Protein AF-A0AAX6NDL3-F1 (afdb_monomer_lite)

Radius of gyration: 22.24 Å; chains: 1; bounding box: 77×29×45 Å

Sequence (155 aa):
MKKIVSILMALVIVVAFTNLIPSSASAATSTVTQKVKYGSGYGIVNRKVMHGSTINTTTYFTANQYGIGINEVTQKVENVSLPMSVKKDGTKIVNKASHGSSEIAKTRGSFSGTTLGYQGVGLLSFDIDLETYIKVKSIDKKNKVVTIEITRLDR

Foldseek 3Di:
DVVVVVVVVVVVVVVVVVVVPPPPPPWDKDKDKDKDFAPDKDKDWFWDDDPQKIKIKIWIWGAFQFFIFTDDIDIDIPRQDPPKDKDWPDKDFPAGTEGEQPDKTKIKTKMKMWHQDDPRPDIDIDIKIKMKIKYFHDADPPRRMTIIMIMITID

pLDDT: mean 82.46, std 16.74, range [37.69, 97.06]

Organism: Priestia aryabhattai (NCBI:txid412384)

Structure (mmCIF, N/CA/C/O backbone):
data_AF-A0AAX6NDL3-F1
#
_entry.id   AF-A0AAX6NDL3-F1
#
loop_
_atom_site.group_PDB
_atom_site.id
_atom_site.type_symbol
_atom_site.label_atom_id
_atom_site.label_alt_id
_atom_site.label_comp_id
_atom_site.label_asym_id
_atom_site.label_entity_id
_atom_site.label_seq_id
_atom_site.pdbx_PDB_ins_code
_atom_site.Cartn_x
_atom_site.Cartn_y
_atom_site.Cartn_z
_atom_site.occupancy
_atom_site.B_iso_or_equiv
_atom_site.auth_seq_id
_atom_site.auth_comp_id
_atom_site.auth_asym_id
_atom_site.auth_atom_id
_atom_site.pdbx_PDB_model_num
ATOM 1 N N . MET A 1 1 ? 62.425 -16.269 -1.754 1.00 51.66 1 MET A N 1
ATOM 2 C CA . MET A 1 1 ? 61.638 -15.183 -2.391 1.00 51.66 1 MET A CA 1
ATOM 3 C C . MET A 1 1 ? 60.318 -15.637 -3.035 1.00 51.66 1 MET A C 1
ATOM 5 O O . MET A 1 1 ? 59.402 -14.834 -3.091 1.00 51.66 1 MET A O 1
ATOM 9 N N . LYS A 1 2 ? 60.144 -16.906 -3.453 1.00 48.00 2 LYS A N 1
ATOM 10 C CA . LYS A 1 2 ? 58.902 -17.391 -4.108 1.00 48.00 2 LYS A CA 1
ATOM 11 C C . LYS A 1 2 ? 57.622 -17.345 -3.239 1.00 48.00 2 LYS A C 1
ATOM 13 O O . LYS A 1 2 ? 56.534 -17.188 -3.774 1.00 48.00 2 LYS A O 1
ATOM 18 N N . LYS A 1 3 ? 57.742 -17.433 -1.905 1.00 47.59 3 LYS A N 1
ATOM 19 C CA . LYS A 1 3 ? 56.589 -17.449 -0.976 1.00 47.59 3 LYS A CA 1
ATOM 20 C C . LYS A 1 3 ? 55.924 -16.076 -0.782 1.00 47.59 3 LYS A C 1
ATOM 22 O O . LYS A 1 3 ? 54.719 -16.016 -0.588 1.00 47.59 3 LYS A O 1
ATOM 27 N N . ILE A 1 4 ? 56.687 -14.984 -0.884 1.00 56.94 4 ILE A N 1
ATOM 28 C CA . ILE A 1 4 ? 56.172 -13.613 -0.697 1.00 56.94 4 ILE A CA 1
ATOM 29 C C . ILE A 1 4 ? 55.371 -13.167 -1.929 1.00 56.94 4 ILE A C 1
ATOM 31 O O . ILE A 1 4 ? 54.313 -12.563 -1.792 1.00 56.94 4 ILE A O 1
ATOM 35 N N . VAL A 1 5 ? 55.818 -13.556 -3.129 1.00 57.16 5 VAL A N 1
ATOM 36 C CA . VAL A 1 5 ? 55.118 -13.263 -4.392 1.00 57.16 5 VAL A CA 1
ATOM 37 C C . VAL A 1 5 ? 53.753 -13.957 -4.449 1.00 57.16 5 VAL A C 1
ATOM 39 O O . VAL A 1 5 ? 52.776 -13.346 -4.861 1.00 57.16 5 VAL A O 1
ATOM 42 N N . SER A 1 6 ? 53.653 -15.197 -3.956 1.00 56.34 6 SER A N 1
ATOM 43 C CA . SER A 1 6 ? 52.383 -15.938 -3.903 1.00 56.34 6 SER A CA 1
ATOM 44 C C . SER A 1 6 ? 51.355 -15.302 -2.962 1.00 56.34 6 SER A C 1
ATOM 46 O O . SER A 1 6 ? 50.164 -15.330 -3.259 1.00 56.34 6 SER A O 1
ATOM 48 N N . ILE A 1 7 ? 51.803 -14.730 -1.840 1.00 60.88 7 ILE A N 1
ATOM 49 C CA . ILE A 1 7 ? 50.924 -14.056 -0.874 1.00 60.88 7 ILE A CA 1
ATOM 50 C C . ILE A 1 7 ? 50.443 -12.720 -1.444 1.00 60.88 7 ILE A C 1
ATOM 52 O O . ILE A 1 7 ? 49.259 -12.408 -1.359 1.00 60.88 7 ILE A O 1
ATOM 56 N N . LEU A 1 8 ? 51.337 -11.964 -2.088 1.00 60.12 8 LEU A N 1
ATOM 57 C CA . LEU A 1 8 ? 50.985 -10.696 -2.725 1.00 60.12 8 LEU A CA 1
ATOM 58 C C . LEU A 1 8 ? 49.986 -10.905 -3.876 1.00 60.12 8 LEU A C 1
ATOM 60 O O . LEU A 1 8 ? 49.022 -10.158 -4.005 1.00 60.12 8 LEU A O 1
ATOM 64 N N . MET A 1 9 ? 50.170 -11.965 -4.667 1.00 57.34 9 MET A N 1
ATOM 65 C CA . MET A 1 9 ? 49.285 -12.307 -5.781 1.00 57.34 9 MET A CA 1
ATOM 66 C C . MET A 1 9 ? 47.902 -12.777 -5.301 1.00 57.34 9 MET A C 1
ATOM 68 O O . MET A 1 9 ? 46.893 -12.381 -5.877 1.00 57.34 9 MET A O 1
ATOM 72 N N . ALA A 1 10 ? 47.834 -13.537 -4.201 1.00 60.16 10 ALA A N 1
ATOM 73 C CA . ALA A 1 10 ? 46.565 -13.899 -3.566 1.00 60.16 10 ALA A CA 1
ATOM 74 C C . ALA A 1 10 ? 45.826 -12.669 -3.006 1.00 60.16 10 ALA A C 1
ATOM 76 O O . ALA A 1 10 ? 44.611 -12.568 -3.156 1.00 60.16 10 ALA 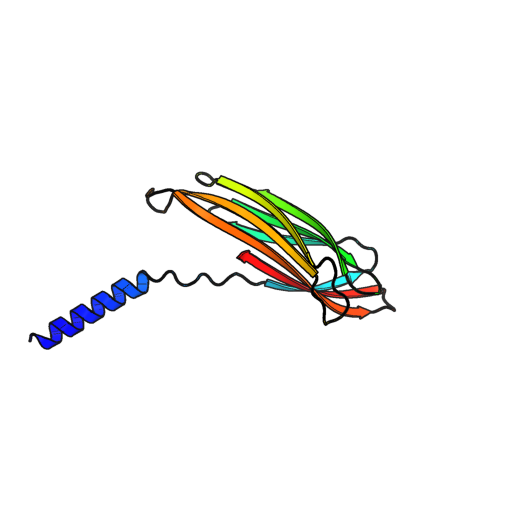A O 1
ATOM 77 N N . LEU A 1 11 ? 46.551 -11.703 -2.429 1.00 56.16 11 LEU A N 1
ATOM 78 C CA . LEU A 1 11 ? 45.968 -10.461 -1.915 1.00 56.16 11 LEU A CA 1
ATOM 79 C C . LEU A 1 11 ? 45.372 -9.597 -3.043 1.00 56.16 11 LEU A C 1
ATOM 81 O O . LEU A 1 11 ? 44.272 -9.072 -2.898 1.00 56.16 11 LEU A O 1
ATOM 85 N N . VAL A 1 12 ? 46.060 -9.500 -4.187 1.00 58.84 12 VAL A N 1
ATOM 86 C CA . VAL A 1 12 ? 45.571 -8.771 -5.374 1.00 58.84 12 VAL A CA 1
ATOM 87 C C . VAL A 1 12 ? 44.314 -9.425 -5.952 1.00 58.84 12 VAL A C 1
ATOM 89 O O . VAL A 1 12 ? 43.378 -8.721 -6.322 1.00 58.84 12 VAL A O 1
ATOM 92 N N . ILE A 1 13 ? 44.254 -10.759 -5.974 1.00 58.03 13 ILE A N 1
ATOM 93 C CA . ILE A 1 13 ? 43.065 -11.501 -6.413 1.00 58.03 13 ILE A CA 1
ATOM 94 C C . ILE A 1 13 ? 41.894 -11.237 -5.455 1.00 58.03 13 ILE A C 1
ATOM 96 O O . ILE A 1 13 ? 40.806 -10.902 -5.909 1.00 58.03 13 ILE A O 1
ATOM 100 N N . VAL A 1 14 ? 42.105 -11.285 -4.137 1.00 55.31 14 VAL A N 1
ATOM 101 C CA . VAL A 1 14 ? 41.039 -11.003 -3.157 1.00 55.31 14 VAL A CA 1
ATOM 102 C C . VAL A 1 14 ? 40.502 -9.575 -3.303 1.00 55.31 14 VAL A C 1
ATOM 104 O O . VAL A 1 14 ? 39.289 -9.401 -3.356 1.00 55.31 14 VAL A O 1
ATOM 107 N N . VAL A 1 15 ? 41.369 -8.569 -3.466 1.00 56.31 15 VAL A N 1
ATOM 108 C CA . VAL A 1 15 ? 40.950 -7.166 -3.672 1.00 56.31 15 VAL A CA 1
ATOM 109 C C . VAL A 1 15 ? 40.224 -6.969 -5.011 1.00 56.31 15 VAL A C 1
ATOM 111 O O . VAL A 1 15 ? 39.273 -6.188 -5.098 1.00 56.31 15 VAL A O 1
ATOM 114 N N . ALA A 1 16 ? 40.626 -7.692 -6.060 1.00 55.53 16 ALA A N 1
ATOM 115 C CA . ALA A 1 16 ? 39.946 -7.655 -7.353 1.00 55.53 16 ALA A CA 1
ATOM 116 C C . ALA A 1 16 ? 38.545 -8.290 -7.286 1.00 55.53 16 ALA A C 1
ATOM 118 O O . ALA A 1 16 ? 37.605 -7.756 -7.873 1.00 55.53 16 ALA A O 1
ATOM 119 N N . PHE A 1 17 ? 38.377 -9.380 -6.529 1.00 51.75 17 PHE A N 1
ATOM 120 C CA . PHE A 1 17 ? 37.091 -10.069 -6.394 1.00 51.75 17 PHE A CA 1
ATOM 121 C C . PHE A 1 17 ? 36.146 -9.441 -5.357 1.00 51.75 17 PHE A C 1
ATOM 123 O O . PHE A 1 17 ? 34.934 -9.558 -5.519 1.00 51.75 17 PHE A O 1
ATOM 130 N N . THR A 1 18 ? 36.632 -8.706 -4.349 1.00 47.53 18 THR A N 1
ATOM 131 C CA . THR A 1 18 ? 35.748 -7.976 -3.413 1.00 47.53 18 THR A CA 1
ATOM 132 C C . THR A 1 18 ? 34.993 -6.820 -4.069 1.00 47.53 18 THR A C 1
ATOM 134 O O . THR A 1 18 ? 33.939 -6.437 -3.577 1.00 47.53 18 THR A O 1
ATOM 137 N N . ASN A 1 19 ? 35.493 -6.293 -5.192 1.00 44.78 19 ASN A N 1
ATOM 138 C CA . ASN A 1 19 ? 34.799 -5.272 -5.988 1.00 44.78 19 ASN A CA 1
ATOM 139 C C . ASN A 1 19 ? 33.821 -5.867 -7.021 1.00 44.78 19 ASN A C 1
ATOM 141 O O . ASN A 1 19 ? 33.067 -5.125 -7.645 1.00 44.78 19 ASN A O 1
ATOM 145 N N . LEU A 1 20 ? 33.843 -7.191 -7.217 1.00 45.00 20 LEU A N 1
ATOM 146 C C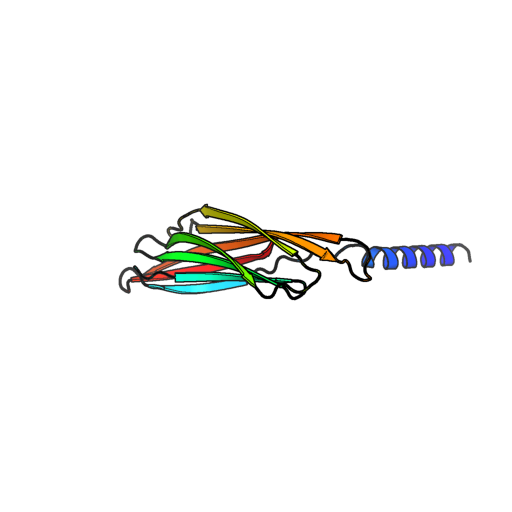A . LEU A 1 20 ? 32.992 -7.929 -8.161 1.00 45.00 20 LEU A CA 1
ATOM 147 C C . LEU A 1 20 ? 31.793 -8.605 -7.494 1.00 45.00 20 LEU A C 1
ATOM 149 O O . LEU A 1 20 ? 30.944 -9.155 -8.191 1.00 45.00 20 LEU A O 1
ATOM 153 N N . ILE A 1 21 ? 31.700 -8.564 -6.164 1.00 43.56 21 ILE A N 1
ATOM 154 C CA . ILE A 1 21 ? 30.471 -8.928 -5.468 1.00 43.56 21 ILE A CA 1
ATOM 155 C C . ILE A 1 21 ? 29.603 -7.671 -5.496 1.00 43.56 21 ILE A C 1
ATOM 157 O O . ILE A 1 21 ? 29.927 -6.728 -4.770 1.00 43.56 21 ILE A O 1
ATOM 161 N N . PRO A 1 22 ? 28.534 -7.597 -6.317 1.00 37.69 22 PRO A N 1
ATOM 162 C CA . PRO A 1 22 ? 27.548 -6.549 -6.139 1.00 37.69 22 PRO A CA 1
ATOM 163 C C . PRO A 1 22 ? 27.074 -6.668 -4.696 1.00 37.69 22 PRO A C 1
ATOM 165 O O . PRO A 1 22 ? 26.485 -7.676 -4.301 1.00 37.69 22 PRO A O 1
ATOM 168 N N . SER A 1 23 ? 27.416 -5.671 -3.886 1.00 39.12 23 SER A N 1
ATOM 169 C CA . SER A 1 23 ? 26.863 -5.502 -2.558 1.00 39.12 23 SER A CA 1
ATOM 170 C C . SER A 1 23 ? 25.358 -5.601 -2.732 1.00 39.12 23 SER A C 1
ATOM 172 O O . SER A 1 23 ? 24.761 -4.793 -3.441 1.00 39.12 23 SER A O 1
ATOM 174 N N . SER A 1 24 ? 24.773 -6.662 -2.174 1.00 39.97 24 SER A N 1
ATOM 175 C CA . SER A 1 24 ? 23.341 -6.921 -2.205 1.00 39.97 24 SER A CA 1
ATOM 176 C C . SER A 1 24 ? 22.641 -5.629 -1.807 1.00 39.97 24 SER A C 1
ATOM 178 O O . SER A 1 24 ? 22.733 -5.216 -0.648 1.00 39.97 24 SER A O 1
ATOM 180 N N . ALA A 1 25 ? 22.044 -4.941 -2.782 1.00 41.38 25 ALA A N 1
ATOM 181 C CA . ALA A 1 25 ? 21.372 -3.679 -2.555 1.00 41.38 25 ALA A CA 1
ATOM 182 C C . ALA A 1 25 ? 20.257 -3.957 -1.548 1.00 41.38 25 ALA A C 1
ATOM 184 O O . ALA A 1 25 ? 19.283 -4.640 -1.854 1.00 41.38 25 ALA A O 1
ATOM 185 N N . SER A 1 26 ? 20.449 -3.513 -0.307 1.00 45.41 26 SER A N 1
ATOM 186 C CA . SER A 1 26 ? 19.427 -3.635 0.721 1.00 45.41 26 SER A CA 1
ATOM 187 C C . SER A 1 26 ? 18.197 -2.876 0.235 1.00 45.41 26 SER A C 1
ATOM 189 O O . SER A 1 26 ? 18.277 -1.666 0.025 1.00 45.41 26 SER A O 1
ATOM 191 N N . ALA A 1 27 ? 17.076 -3.581 0.075 1.00 55.81 27 ALA A N 1
ATOM 192 C CA . ALA A 1 27 ? 15.761 -2.985 -0.130 1.00 55.81 27 ALA A CA 1
ATOM 193 C C . ALA A 1 27 ? 15.552 -1.840 0.877 1.00 55.81 27 ALA A C 1
ATOM 195 O O . ALA A 1 27 ? 15.693 -2.025 2.094 1.00 55.81 27 ALA A O 1
ATOM 196 N N . ALA A 1 28 ? 15.256 -0.643 0.381 1.00 63.31 28 ALA A N 1
ATOM 197 C CA . ALA A 1 28 ? 14.982 0.534 1.180 1.00 63.31 28 ALA A CA 1
ATOM 198 C C . ALA A 1 28 ? 13.612 0.370 1.853 1.00 63.31 28 ALA A C 1
ATOM 200 O O . ALA A 1 28 ? 12.552 0.624 1.282 1.00 63.31 28 ALA A O 1
ATOM 201 N N . THR A 1 29 ? 13.637 -0.062 3.111 1.00 81.62 29 THR A N 1
ATOM 202 C CA . THR A 1 29 ? 12.436 -0.187 3.939 1.00 81.62 29 THR A CA 1
ATOM 203 C C . THR A 1 29 ? 12.162 1.130 4.656 1.00 81.62 29 THR A C 1
ATOM 205 O O . THR A 1 29 ? 13.009 1.606 5.408 1.00 81.62 29 THR A O 1
ATOM 208 N N . SER A 1 30 ? 10.969 1.707 4.482 1.00 86.62 30 SER A N 1
ATOM 209 C CA . SER A 1 30 ? 10.520 2.844 5.302 1.00 86.62 30 SER A CA 1
ATOM 210 C C . SER A 1 30 ? 9.253 2.498 6.071 1.00 86.62 30 SER A C 1
ATOM 212 O O . SER A 1 30 ? 8.288 2.007 5.488 1.00 86.62 30 SER A O 1
ATOM 214 N N . THR A 1 31 ? 9.244 2.782 7.375 1.00 92.31 31 THR A N 1
ATOM 215 C CA . THR A 1 31 ? 8.096 2.533 8.256 1.00 92.31 31 THR A CA 1
ATOM 216 C C . THR A 1 31 ? 7.641 3.833 8.910 1.00 92.31 31 THR A C 1
ATOM 218 O O . THR A 1 31 ? 8.458 4.577 9.446 1.00 92.31 31 THR A O 1
ATOM 221 N N . VAL A 1 32 ? 6.338 4.119 8.874 1.00 93.69 32 VAL A N 1
ATOM 222 C CA . VAL A 1 32 ? 5.734 5.310 9.492 1.00 93.69 32 VAL A CA 1
ATOM 223 C C . VAL A 1 32 ? 4.455 4.947 10.239 1.00 93.69 32 VAL A C 1
ATOM 225 O O . VAL A 1 32 ? 3.665 4.135 9.767 1.00 93.69 32 VAL A O 1
ATOM 228 N N . THR A 1 33 ? 4.235 5.561 11.401 1.00 94.56 33 THR A N 1
ATOM 229 C CA . THR A 1 33 ? 2.979 5.423 12.153 1.00 94.56 33 THR A CA 1
ATOM 230 C C . THR A 1 33 ? 2.082 6.628 11.900 1.00 94.56 33 THR A C 1
ATOM 232 O O . THR A 1 33 ? 2.538 7.768 11.972 1.00 94.56 33 THR A O 1
ATOM 235 N N . GLN A 1 34 ? 0.800 6.391 11.631 1.00 94.25 34 GLN A N 1
ATOM 236 C CA . GLN A 1 34 ? -0.177 7.436 11.336 1.00 94.25 34 GLN A CA 1
ATOM 237 C C . GLN A 1 34 ? -1.505 7.175 12.050 1.00 94.25 34 GLN A C 1
ATOM 239 O O . GLN A 1 34 ? -1.927 6.033 12.217 1.00 94.25 34 GLN A O 1
ATOM 244 N N . LYS A 1 35 ? -2.190 8.250 12.450 1.00 94.50 35 LYS A N 1
ATOM 245 C CA . LYS A 1 35 ? -3.577 8.206 12.926 1.00 94.50 35 LYS A CA 1
ATOM 246 C C . LYS A 1 35 ? -4.526 8.532 11.777 1.00 94.50 35 LYS A C 1
ATOM 248 O O . LYS A 1 35 ? -4.359 9.556 11.117 1.00 94.50 35 LYS A O 1
ATOM 253 N N . VAL A 1 36 ? -5.530 7.689 11.570 1.00 94.50 36 VAL A N 1
ATOM 254 C CA . VAL A 1 36 ? -6.534 7.828 10.508 1.00 94.50 36 VAL A CA 1
ATOM 255 C C . VAL A 1 36 ? -7.943 7.810 11.098 1.00 94.50 36 VAL A C 1
ATOM 257 O O . VAL A 1 36 ? -8.228 7.033 12.005 1.00 94.50 36 VAL A O 1
ATOM 260 N N . LYS A 1 37 ? -8.827 8.687 10.622 1.00 95.62 37 LYS A N 1
ATOM 261 C CA . LYS A 1 37 ? -10.223 8.790 11.066 1.00 95.62 37 LYS A CA 1
ATOM 262 C C . LYS A 1 37 ? -11.113 7.816 10.299 1.00 95.62 37 LYS A C 1
ATOM 264 O O . LYS A 1 37 ? -10.847 7.498 9.141 1.00 95.62 37 LYS A O 1
ATOM 269 N N . TYR A 1 38 ? -12.188 7.363 10.938 1.00 92.75 38 TYR A N 1
ATOM 270 C CA . TYR A 1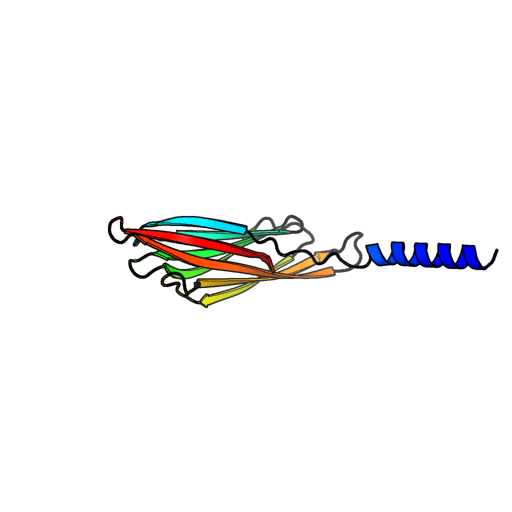 38 ? -13.150 6.464 10.300 1.00 92.75 38 TYR A CA 1
ATOM 271 C C . TYR A 1 38 ? -13.838 7.121 9.103 1.00 92.75 38 TYR A C 1
ATOM 273 O O . TYR A 1 38 ? -14.103 8.323 9.112 1.00 92.75 38 TYR A O 1
ATOM 281 N N . GLY A 1 39 ? -14.163 6.316 8.091 1.00 86.56 39 GLY A N 1
ATOM 282 C CA . GLY A 1 39 ? -14.930 6.733 6.913 1.00 86.56 39 GLY A CA 1
ATOM 283 C C . GLY A 1 39 ? -14.185 7.664 5.951 1.00 86.56 39 GLY A C 1
ATOM 284 O O . GLY A 1 39 ? -14.658 7.884 4.843 1.00 86.56 39 GLY A O 1
ATOM 285 N N . SER A 1 40 ? -13.018 8.191 6.331 1.00 83.25 40 SER A N 1
ATOM 286 C CA . SER A 1 40 ? -12.162 8.968 5.436 1.00 83.25 40 SER A CA 1
ATOM 287 C C . SER A 1 40 ? -11.354 8.043 4.522 1.00 83.25 40 SER A C 1
ATOM 289 O O . SER A 1 40 ? -10.829 7.017 4.963 1.00 83.25 40 SER A O 1
ATOM 291 N N . GLY A 1 41 ? -11.260 8.413 3.244 1.00 88.62 41 GLY A N 1
ATOM 292 C CA . GLY A 1 41 ? -10.364 7.777 2.282 1.00 88.62 41 GLY A CA 1
ATOM 293 C C . GLY A 1 41 ? -8.945 8.329 2.408 1.00 88.62 41 GLY A C 1
ATOM 294 O O . GLY A 1 41 ? -8.754 9.537 2.541 1.00 88.62 41 GLY A O 1
ATOM 295 N N . TYR A 1 42 ? -7.956 7.445 2.356 1.00 92.62 42 TYR A N 1
ATOM 296 C CA . TYR A 1 42 ? -6.536 7.773 2.462 1.00 92.62 42 TYR A CA 1
ATOM 297 C C . TYR A 1 42 ? -5.761 7.184 1.288 1.00 92.62 42 TYR A C 1
ATOM 299 O O . TYR A 1 42 ? -6.105 6.109 0.802 1.00 92.62 42 TYR A O 1
ATOM 307 N N . GLY A 1 43 ? -4.696 7.869 0.867 1.00 94.38 43 GLY A N 1
ATOM 308 C CA . GLY A 1 43 ? -3.763 7.403 -0.157 1.00 94.38 43 GLY A CA 1
ATOM 309 C C . GLY A 1 43 ? -2.334 7.359 0.380 1.00 94.38 43 GLY A C 1
ATOM 310 O O . GLY A 1 43 ? -1.842 8.350 0.918 1.00 94.38 43 GLY A O 1
ATOM 311 N N . ILE A 1 44 ? -1.660 6.221 0.226 1.00 94.56 44 ILE A N 1
ATOM 312 C CA . ILE A 1 44 ? -0.239 6.053 0.552 1.00 94.56 44 ILE A CA 1
ATOM 313 C C . ILE A 1 44 ? 0.533 5.875 -0.743 1.00 94.56 44 ILE A C 1
AT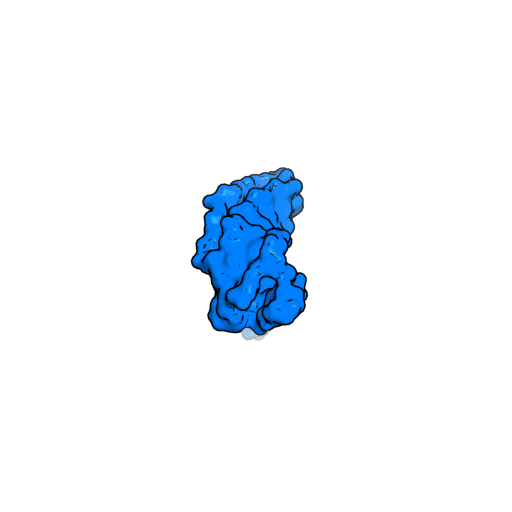OM 315 O O . ILE A 1 44 ? 0.313 4.905 -1.463 1.00 94.56 44 ILE A O 1
ATOM 319 N N . VAL A 1 45 ? 1.473 6.779 -0.998 1.00 94.62 45 VAL A N 1
ATOM 320 C CA . VAL A 1 45 ? 2.421 6.650 -2.105 1.00 94.62 45 VAL A CA 1
ATOM 321 C C . VAL A 1 45 ? 3.650 5.877 -1.627 1.00 94.62 45 VAL A C 1
ATOM 323 O O . VAL A 1 45 ? 4.233 6.209 -0.590 1.00 94.62 45 VAL A O 1
ATOM 326 N N . ASN A 1 46 ? 4.038 4.855 -2.385 1.00 93.88 46 ASN A N 1
ATOM 327 C CA . ASN A 1 46 ? 5.366 4.252 -2.359 1.00 93.88 46 ASN A CA 1
ATOM 328 C C . ASN A 1 46 ? 6.075 4.618 -3.668 1.00 93.88 46 ASN A C 1
ATOM 330 O O . ASN A 1 46 ? 5.491 4.466 -4.742 1.00 93.88 46 ASN A O 1
ATOM 334 N N . ARG A 1 47 ? 7.292 5.153 -3.563 1.00 92.06 47 ARG A N 1
ATOM 335 C CA . ARG A 1 47 ? 8.042 5.768 -4.659 1.00 92.06 47 ARG A CA 1
ATOM 336 C C . ARG A 1 47 ? 9.439 5.180 -4.719 1.00 92.06 47 ARG A C 1
ATOM 338 O O . ARG A 1 47 ? 10.133 5.164 -3.705 1.00 92.06 47 ARG A O 1
ATOM 345 N N . LYS A 1 48 ? 9.892 4.865 -5.929 1.00 90.25 48 LYS A N 1
ATOM 346 C CA . LYS A 1 48 ? 11.307 4.649 -6.229 1.00 90.25 48 LYS A CA 1
ATOM 347 C C . LYS A 1 48 ? 11.757 5.604 -7.324 1.00 90.25 48 LYS A C 1
ATOM 349 O O . LYS A 1 48 ? 11.078 5.771 -8.333 1.00 90.25 48 LYS A O 1
ATOM 354 N N . VAL A 1 49 ? 12.922 6.209 -7.119 1.00 88.25 49 VAL A N 1
ATOM 355 C CA . VAL A 1 49 ? 13.644 6.946 -8.158 1.00 88.25 49 VAL A CA 1
ATOM 356 C C . VAL A 1 49 ? 14.815 6.084 -8.612 1.00 88.25 49 VAL A C 1
ATOM 358 O O . VAL A 1 49 ? 15.557 5.564 -7.779 1.00 88.25 49 VAL A O 1
ATOM 361 N N . MET A 1 50 ? 14.964 5.913 -9.920 1.00 82.19 50 MET A N 1
ATOM 362 C CA . MET A 1 50 ? 16.015 5.104 -10.526 1.00 82.19 50 MET A CA 1
ATOM 363 C C . MET A 1 50 ? 16.369 5.656 -11.906 1.00 82.19 50 MET A C 1
ATOM 365 O O . MET A 1 50 ? 15.485 5.889 -12.723 1.00 82.19 50 MET A O 1
ATOM 369 N N . HIS A 1 51 ? 17.666 5.877 -12.145 1.00 78.12 51 HIS A N 1
ATOM 370 C CA . HIS A 1 51 ? 18.213 6.387 -13.411 1.00 78.12 51 HIS A CA 1
ATOM 371 C C . HIS A 1 51 ? 17.460 7.615 -13.966 1.00 78.12 51 HIS A C 1
ATOM 373 O O . HIS A 1 51 ? 17.138 7.687 -15.146 1.00 78.12 51 HIS A O 1
ATOM 379 N N . GLY A 1 52 ? 17.128 8.572 -13.092 1.00 77.38 52 GLY A N 1
ATOM 380 C CA . GLY A 1 52 ? 16.385 9.787 -13.458 1.00 77.38 52 GLY A CA 1
ATOM 381 C C . GLY A 1 52 ? 14.872 9.597 -13.612 1.00 77.38 52 GLY A C 1
ATOM 382 O O . GLY A 1 52 ? 14.142 10.583 -13.587 1.00 77.38 52 GLY A O 1
ATOM 383 N N . SER A 1 53 ? 14.383 8.357 -13.675 1.00 84.00 53 SER A N 1
ATOM 384 C CA . SER A 1 53 ? 12.955 8.035 -13.723 1.00 84.00 53 SER A CA 1
ATOM 385 C C . SER A 1 53 ? 12.369 7.851 -12.331 1.00 84.00 53 SER A C 1
ATOM 387 O O . SER A 1 53 ? 13.033 7.386 -11.405 1.00 84.00 53 SER A O 1
ATOM 389 N N . THR A 1 54 ? 11.095 8.199 -12.172 1.00 90.19 54 THR A N 1
ATOM 390 C CA . THR A 1 54 ? 10.350 8.021 -10.923 1.00 90.19 54 THR A CA 1
ATOM 391 C C . THR A 1 54 ? 9.181 7.080 -11.154 1.00 90.19 54 THR A C 1
ATOM 393 O O . THR A 1 54 ? 8.324 7.328 -11.996 1.00 90.19 54 THR A O 1
ATOM 396 N N . ILE A 1 55 ? 9.110 6.007 -10.380 1.00 92.12 55 ILE A N 1
ATOM 397 C CA . ILE A 1 55 ? 7.978 5.084 -10.380 1.00 92.12 55 ILE A CA 1
ATOM 398 C C . ILE A 1 55 ? 7.254 5.165 -9.044 1.00 92.12 55 ILE A C 1
ATOM 400 O O . ILE A 1 55 ? 7.871 5.297 -7.985 1.00 92.12 55 ILE A O 1
ATOM 404 N N . ASN A 1 56 ? 5.929 5.112 -9.099 1.00 94.00 56 ASN A N 1
ATOM 405 C CA . ASN A 1 56 ? 5.075 5.260 -7.936 1.00 94.00 56 ASN A CA 1
ATOM 406 C C . ASN A 1 56 ? 3.949 4.224 -7.959 1.00 94.00 56 ASN A C 1
ATOM 408 O O . ASN A 1 56 ? 3.288 4.025 -8.979 1.00 94.00 56 ASN A O 1
ATOM 412 N N . THR A 1 57 ? 3.659 3.656 -6.796 1.00 95.56 57 THR A N 1
ATOM 413 C CA . THR A 1 57 ? 2.402 2.960 -6.500 1.00 95.56 57 THR A CA 1
ATOM 414 C C . THR A 1 57 ? 1.631 3.726 -5.446 1.00 95.56 57 THR A C 1
ATOM 416 O O . THR A 1 57 ? 2.212 4.113 -4.431 1.00 95.56 57 THR A O 1
ATOM 419 N N . THR A 1 58 ? 0.326 3.885 -5.644 1.00 96.75 58 THR A N 1
ATOM 420 C CA . THR A 1 58 ? -0.558 4.505 -4.654 1.00 96.75 58 THR A CA 1
ATOM 421 C C . THR A 1 58 ? -1.551 3.479 -4.140 1.00 96.75 58 THR A C 1
ATOM 423 O O . THR A 1 58 ? -2.296 2.898 -4.923 1.00 96.75 58 THR A O 1
ATOM 426 N N . THR A 1 59 ? -1.569 3.267 -2.825 1.00 97.06 59 THR A N 1
ATOM 427 C CA . THR A 1 59 ? -2.530 2.399 -2.135 1.00 97.06 59 THR A CA 1
ATOM 428 C C . THR A 1 59 ? -3.624 3.246 -1.508 1.00 97.06 59 THR A C 1
ATOM 430 O O . THR A 1 59 ? -3.337 4.063 -0.631 1.00 97.06 59 THR A O 1
ATOM 433 N N . TYR A 1 60 ? -4.867 3.033 -1.931 1.00 96.88 60 TYR A N 1
ATOM 434 C CA . TYR A 1 60 ? -6.041 3.705 -1.391 1.00 96.88 60 TYR A CA 1
ATOM 435 C C . TYR A 1 60 ? -6.767 2.806 -0.399 1.00 96.88 60 TYR A C 1
ATOM 437 O O . TYR A 1 60 ? -7.072 1.652 -0.702 1.00 96.88 60 TYR A O 1
ATOM 445 N N . PHE A 1 61 ? -7.072 3.330 0.783 1.00 95.81 61 PHE A N 1
ATOM 446 C CA . PHE A 1 61 ? -7.732 2.574 1.843 1.00 95.81 61 PHE A CA 1
ATOM 447 C C . PHE A 1 61 ? -8.695 3.443 2.650 1.00 95.81 61 PHE A C 1
ATOM 449 O O . PHE A 1 61 ? -8.659 4.673 2.600 1.00 95.81 61 PHE A O 1
ATOM 456 N N . THR A 1 62 ? -9.557 2.784 3.414 1.00 95.06 62 THR A N 1
ATOM 457 C CA . THR A 1 62 ? -10.477 3.404 4.373 1.00 95.06 62 THR A CA 1
ATOM 458 C C . THR A 1 62 ? -10.327 2.747 5.736 1.00 95.06 62 THR A C 1
ATOM 460 O O . THR A 1 62 ? -9.907 1.594 5.836 1.00 95.06 62 THR A O 1
ATOM 463 N N . ALA A 1 63 ? -10.658 3.487 6.793 1.00 94.25 63 ALA A N 1
ATOM 464 C CA . ALA A 1 63 ? -10.645 2.989 8.163 1.00 94.25 63 ALA A CA 1
ATOM 465 C C . ALA A 1 63 ? -12.065 2.897 8.735 1.00 94.25 63 ALA A C 1
ATOM 467 O O . ALA A 1 63 ? -12.923 3.734 8.444 1.00 94.25 63 ALA A O 1
ATOM 468 N N . ASN A 1 64 ? -12.308 1.903 9.584 1.00 93.06 64 ASN A N 1
ATOM 469 C CA . ASN A 1 64 ? -13.553 1.732 10.327 1.00 93.06 64 ASN A CA 1
ATOM 470 C C . ASN A 1 64 ? -13.275 1.186 11.743 1.00 93.06 64 ASN A C 1
ATOM 472 O O . ASN A 1 64 ? -12.128 1.055 12.166 1.00 93.06 64 ASN A O 1
ATOM 476 N N . GLN A 1 65 ? -14.335 0.859 12.484 1.00 92.25 65 GLN A N 1
ATOM 477 C CA . GLN A 1 65 ? -14.235 0.357 13.862 1.00 92.25 65 GLN A CA 1
ATOM 478 C C . GLN A 1 65 ? -13.569 -1.020 14.017 1.00 92.25 65 GLN A C 1
ATOM 480 O O . GLN A 1 65 ? -13.302 -1.439 15.144 1.00 92.25 65 GLN A O 1
ATOM 485 N N . TYR A 1 66 ? -13.334 -1.723 12.910 1.00 90.75 66 TYR A N 1
ATOM 486 C CA . TYR A 1 66 ? -12.721 -3.048 12.866 1.00 90.75 66 TYR A CA 1
ATOM 487 C C . TYR A 1 66 ? -11.272 -3.004 12.365 1.00 90.75 66 TYR A C 1
ATOM 489 O O . TYR A 1 66 ? -10.511 -3.926 12.643 1.00 90.75 66 TYR A O 1
ATOM 497 N N . GLY A 1 67 ? -10.862 -1.934 11.679 1.00 92.19 67 GLY A N 1
ATOM 498 C CA . GLY A 1 67 ? -9.502 -1.779 11.172 1.00 92.19 67 GLY A CA 1
ATOM 499 C C . GLY A 1 67 ? -9.451 -0.958 9.892 1.00 92.19 67 GLY A C 1
ATOM 500 O O . GLY A 1 67 ? -10.108 0.080 9.790 1.00 92.19 67 GLY A O 1
ATOM 501 N N . ILE A 1 68 ? -8.657 -1.411 8.924 1.00 94.19 68 ILE A N 1
ATOM 502 C CA . ILE A 1 68 ? -8.533 -0.767 7.610 1.00 94.19 68 ILE A CA 1
ATOM 503 C C . ILE A 1 68 ? -8.819 -1.742 6.471 1.00 94.19 68 ILE A C 1
ATOM 505 O O . ILE A 1 68 ? -8.471 -2.920 6.548 1.00 94.19 68 ILE A O 1
ATOM 509 N N . GLY A 1 69 ? -9.430 -1.227 5.406 1.00 94.50 69 GLY A N 1
ATOM 510 C CA . GLY A 1 69 ? -9.704 -1.946 4.166 1.00 94.50 69 GLY A CA 1
ATOM 511 C C . GLY A 1 69 ? -9.131 -1.202 2.964 1.00 94.50 69 GLY A C 1
ATOM 512 O O . GLY A 1 69 ? -9.374 -0.008 2.791 1.00 94.50 69 GLY A O 1
ATOM 513 N N . ILE A 1 70 ? -8.361 -1.910 2.144 1.00 95.75 70 ILE A N 1
ATOM 514 C CA . ILE A 1 70 ? -7.799 -1.421 0.889 1.00 95.75 70 ILE A CA 1
ATOM 515 C C . ILE A 1 70 ? -8.881 -1.471 -0.184 1.00 95.75 70 ILE A C 1
ATOM 517 O O . ILE A 1 70 ? -9.521 -2.501 -0.412 1.00 95.75 70 ILE A O 1
ATOM 521 N N . ASN A 1 71 ? -9.056 -0.339 -0.849 1.00 93.62 71 ASN A N 1
ATOM 522 C CA . ASN A 1 71 ? -10.047 -0.151 -1.895 1.00 93.62 71 ASN A CA 1
ATOM 523 C C . ASN A 1 71 ? -9.417 -0.376 -3.268 1.00 93.62 71 ASN A C 1
ATOM 525 O O . ASN A 1 71 ? -9.998 -1.055 -4.108 1.00 93.62 71 ASN A O 1
ATOM 529 N N . GLU A 1 72 ? -8.219 0.172 -3.475 1.00 94.81 72 GLU A N 1
ATOM 530 C CA . GLU A 1 72 ? -7.573 0.212 -4.782 1.00 94.81 72 GLU A CA 1
ATOM 531 C C . GLU A 1 72 ? -6.052 0.354 -4.645 1.00 94.81 72 GLU A C 1
ATOM 533 O O . GLU A 1 72 ? -5.541 0.907 -3.667 1.00 94.81 72 GLU A O 1
ATOM 538 N N . VAL A 1 73 ? -5.325 -0.117 -5.657 1.00 96.25 73 VAL A N 1
ATOM 539 C CA . VAL A 1 73 ? -3.912 0.201 -5.866 1.00 96.25 73 VAL A CA 1
ATOM 540 C C . VAL A 1 73 ? -3.673 0.595 -7.322 1.00 96.25 73 VAL A C 1
ATOM 542 O O . VAL A 1 73 ? -4.072 -0.118 -8.242 1.00 96.25 73 VAL A O 1
ATOM 545 N N . THR A 1 74 ? -2.986 1.717 -7.526 1.00 96.25 74 THR A N 1
ATOM 546 C CA . THR A 1 74 ? -2.671 2.268 -8.854 1.00 96.25 74 THR A CA 1
ATOM 547 C C . THR A 1 74 ? -1.168 2.445 -9.047 1.00 96.25 74 THR A C 1
ATOM 549 O O . THR A 1 74 ? -0.401 2.449 -8.082 1.00 96.25 74 THR A O 1
ATOM 552 N N . GLN A 1 75 ? -0.746 2.601 -10.304 1.00 95.44 75 GLN A N 1
ATOM 553 C CA . GLN A 1 75 ? 0.648 2.811 -10.697 1.00 95.44 75 GLN A CA 1
ATOM 554 C C . GLN A 1 75 ? 0.809 4.032 -11.589 1.00 95.44 75 GLN A C 1
ATOM 556 O O . GLN A 1 75 ? 0.023 4.257 -12.515 1.00 95.44 75 GLN A O 1
ATOM 561 N N . LYS A 1 76 ? 1.906 4.757 -11.377 1.00 93.19 76 LYS A N 1
ATOM 562 C CA . LYS A 1 76 ? 2.312 5.889 -12.202 1.00 93.19 76 LYS A CA 1
ATOM 563 C C . LYS A 1 76 ? 3.818 5.863 -12.440 1.00 93.19 76 LYS A C 1
ATOM 565 O O . LYS A 1 76 ? 4.586 5.619 -11.515 1.00 93.19 76 LYS A O 1
ATOM 570 N N . VAL A 1 77 ? 4.218 6.152 -13.671 1.00 89.94 77 VAL A N 1
ATOM 571 C CA . VAL A 1 77 ? 5.611 6.406 -14.047 1.00 89.94 77 VAL A CA 1
ATOM 572 C C . VAL A 1 77 ? 5.713 7.883 -14.417 1.00 89.94 77 VAL A C 1
ATOM 574 O O . VAL A 1 77 ? 4.866 8.396 -15.147 1.00 89.94 77 VAL A O 1
ATOM 577 N N . GLU A 1 78 ? 6.710 8.570 -13.878 1.00 88.25 78 GLU A N 1
ATOM 578 C CA . GLU A 1 78 ? 6.975 9.996 -14.063 1.00 88.25 78 GLU A CA 1
ATOM 579 C C . GLU A 1 78 ? 8.454 10.205 -14.412 1.00 88.25 78 GLU A C 1
ATOM 581 O O . GLU A 1 78 ? 9.311 9.405 -14.036 1.00 88.25 78 GLU A O 1
ATOM 586 N N . ASN A 1 79 ? 8.757 11.307 -15.104 1.00 83.62 79 ASN A N 1
ATOM 587 C CA . ASN A 1 79 ? 10.127 11.750 -15.394 1.00 83.62 79 ASN A CA 1
ATOM 588 C C . ASN A 1 79 ? 11.003 10.704 -16.108 1.00 83.62 79 ASN A C 1
ATOM 590 O O . ASN A 1 79 ? 12.187 10.587 -15.804 1.00 83.62 79 ASN A O 1
ATOM 594 N N . VAL A 1 80 ? 10.437 9.933 -17.046 1.00 79.00 80 VAL A N 1
ATOM 595 C CA . VAL A 1 80 ? 11.203 8.917 -17.787 1.00 79.00 80 VAL A CA 1
ATOM 596 C C . VAL A 1 80 ? 12.341 9.587 -18.552 1.00 79.00 80 VAL A C 1
ATOM 598 O O . VAL A 1 80 ? 12.106 10.307 -19.520 1.00 79.00 80 VAL A O 1
ATOM 601 N N . SER A 1 81 ? 13.569 9.368 -18.086 1.00 77.12 81 SER A N 1
ATOM 602 C CA . SER A 1 81 ? 14.772 9.958 -18.671 1.00 77.12 81 SER A CA 1
ATOM 603 C C . SER A 1 81 ? 15.375 8.998 -19.689 1.00 77.12 81 SER A C 1
ATOM 605 O O . SER A 1 81 ? 15.539 7.815 -19.404 1.00 77.12 81 SER A O 1
ATOM 607 N N . LEU A 1 82 ? 15.732 9.486 -20.880 1.00 72.38 82 LEU A N 1
ATOM 608 C CA . LEU A 1 82 ? 16.479 8.671 -21.840 1.00 72.38 82 LEU A CA 1
ATOM 609 C C . LEU A 1 82 ? 17.849 8.291 -21.252 1.00 72.38 82 LEU A C 1
ATOM 611 O O . LEU A 1 82 ? 18.468 9.119 -20.582 1.00 72.38 82 LEU A O 1
ATOM 615 N N . PRO A 1 83 ? 18.348 7.071 -21.511 1.00 74.56 83 PRO A N 1
ATOM 616 C CA . PRO A 1 83 ? 17.821 6.038 -22.410 1.00 74.56 83 PRO A CA 1
ATOM 617 C C . PRO A 1 83 ? 16.990 4.955 -21.680 1.00 74.56 83 PRO A C 1
ATOM 619 O O . PRO A 1 83 ? 17.103 3.771 -21.994 1.00 74.56 83 PRO A O 1
ATOM 622 N N . MET A 1 84 ? 16.191 5.329 -20.677 1.00 82.19 84 MET A N 1
ATOM 623 C CA . MET A 1 84 ? 15.379 4.393 -19.896 1.00 82.19 84 MET A CA 1
ATOM 624 C C . MET A 1 84 ? 13.981 4.206 -20.496 1.00 82.19 84 MET A C 1
ATOM 626 O O . MET A 1 84 ? 13.337 5.155 -20.940 1.00 82.19 84 MET A O 1
ATOM 630 N N . SER A 1 85 ? 13.483 2.974 -20.448 1.00 85.81 85 SER A N 1
ATOM 631 C CA . SER A 1 85 ? 12.089 2.622 -20.713 1.00 85.81 85 SER A CA 1
ATOM 632 C C . SER A 1 85 ? 11.529 1.877 -19.509 1.00 85.81 85 SER A C 1
ATOM 634 O O . SER A 1 85 ? 12.214 1.029 -18.941 1.00 85.81 85 SER A O 1
ATOM 636 N N . VAL A 1 86 ? 10.298 2.197 -19.113 1.00 89.69 86 VAL A N 1
ATOM 637 C CA . VAL A 1 86 ? 9.623 1.585 -17.963 1.00 89.69 86 VAL A CA 1
ATOM 638 C C . VAL A 1 86 ? 8.209 1.193 -18.359 1.00 89.69 86 VAL A C 1
ATOM 640 O O . VAL A 1 86 ? 7.475 1.989 -18.949 1.00 89.69 86 VAL A O 1
ATOM 643 N N . LYS A 1 87 ? 7.810 -0.020 -17.994 1.00 90.31 87 LYS A N 1
ATOM 644 C CA . LYS A 1 87 ? 6.478 -0.579 -18.194 1.00 90.31 87 LYS A CA 1
ATOM 645 C C . LYS A 1 87 ? 5.816 -0.840 -16.845 1.00 90.31 87 LYS A C 1
ATOM 647 O O . LYS A 1 87 ? 6.475 -1.044 -15.831 1.00 90.31 87 LYS A O 1
ATOM 652 N N . LYS A 1 88 ? 4.486 -0.776 -16.841 1.00 93.62 88 LYS A N 1
ATOM 653 C CA . LYS A 1 88 ? 3.644 -1.134 -15.696 1.00 93.62 88 LYS A CA 1
ATOM 654 C C . LYS A 1 88 ? 3.133 -2.547 -15.942 1.00 93.62 88 LYS A C 1
ATOM 656 O O . LYS A 1 88 ? 2.306 -2.721 -16.834 1.00 93.62 88 LYS A O 1
ATOM 661 N N . ASP A 1 89 ? 3.607 -3.517 -15.174 1.00 92.38 89 ASP A N 1
ATOM 662 C CA . ASP A 1 89 ? 3.233 -4.924 -15.374 1.00 92.38 89 ASP A CA 1
ATOM 663 C C . ASP A 1 89 ? 1.933 -5.278 -14.646 1.00 92.38 89 ASP A C 1
ATOM 665 O O . ASP A 1 89 ? 1.266 -6.254 -14.981 1.00 92.38 89 ASP A O 1
ATOM 669 N N . GLY A 1 90 ? 1.538 -4.453 -13.674 1.00 92.69 90 GLY A N 1
ATOM 670 C CA . GLY A 1 90 ? 0.232 -4.520 -13.035 1.00 92.69 90 GLY A CA 1
ATOM 671 C C . GLY A 1 90 ? 0.270 -4.249 -11.539 1.00 92.69 90 GLY A C 1
ATOM 672 O O . GLY A 1 90 ? 1.323 -4.091 -10.916 1.00 92.69 90 GLY A O 1
ATOM 673 N N . THR A 1 91 ? -0.923 -4.221 -10.951 1.00 94.69 91 THR A N 1
ATOM 674 C CA . THR A 1 91 ? -1.122 -4.061 -9.513 1.00 94.69 91 THR A CA 1
ATOM 675 C C . THR A 1 91 ? -1.859 -5.246 -8.915 1.00 94.69 91 THR A C 1
ATOM 677 O O . THR A 1 91 ? -2.636 -5.933 -9.576 1.00 94.69 91 THR A O 1
ATOM 680 N N . LYS A 1 92 ? -1.612 -5.494 -7.627 1.00 94.25 92 LYS A N 1
ATOM 681 C CA . LYS A 1 92 ? -2.272 -6.555 -6.872 1.00 94.25 92 LYS A CA 1
ATOM 682 C C . LYS A 1 92 ? -2.554 -6.113 -5.443 1.00 94.25 92 LYS A C 1
ATOM 684 O O . LYS A 1 92 ? -1.654 -5.677 -4.725 1.00 94.25 92 LYS A O 1
ATOM 689 N N . ILE A 1 93 ? -3.796 -6.301 -5.003 1.00 93.50 93 ILE A N 1
ATOM 690 C CA . ILE A 1 93 ? -4.150 -6.321 -3.580 1.00 93.50 93 ILE A CA 1
ATOM 691 C C . ILE A 1 93 ? -3.902 -7.752 -3.098 1.00 93.50 93 ILE A C 1
ATOM 693 O O . ILE A 1 93 ? -4.600 -8.676 -3.504 1.00 93.50 93 ILE A O 1
ATOM 697 N N . VAL A 1 94 ? -2.860 -7.951 -2.293 1.00 89.31 94 VAL A N 1
ATOM 698 C CA . VAL A 1 94 ? -2.453 -9.276 -1.798 1.00 89.31 94 VAL A CA 1
ATOM 699 C C . VAL A 1 94 ? -3.262 -9.656 -0.564 1.00 89.31 94 VAL A C 1
ATOM 701 O O . VAL A 1 94 ? -3.722 -10.787 -0.459 1.00 89.31 94 VAL A O 1
ATOM 704 N N . ASN A 1 95 ? -3.466 -8.701 0.343 1.00 88.75 95 ASN A N 1
ATOM 705 C CA . ASN A 1 95 ? -4.413 -8.838 1.440 1.00 88.75 95 ASN A CA 1
ATOM 706 C C . ASN A 1 95 ? -5.213 -7.542 1.578 1.00 88.75 95 ASN A C 1
ATOM 708 O O . ASN A 1 95 ? -4.634 -6.460 1.685 1.00 88.75 95 ASN A O 1
ATOM 712 N N . LYS A 1 96 ? -6.541 -7.656 1.539 1.00 89.19 96 LYS A N 1
ATOM 713 C CA . LYS A 1 96 ? -7.444 -6.509 1.421 1.00 89.19 96 LYS A CA 1
ATOM 714 C C . LYS A 1 96 ? -7.646 -5.771 2.738 1.00 89.19 96 LYS A C 1
ATOM 716 O O . LYS A 1 96 ? -7.949 -4.585 2.701 1.00 89.19 96 LYS A O 1
ATOM 721 N N . ALA A 1 97 ? -7.489 -6.427 3.882 1.00 90.06 97 ALA A N 1
ATOM 722 C CA . ALA A 1 97 ? -7.806 -5.825 5.170 1.00 90.06 97 ALA A CA 1
ATOM 723 C C . ALA A 1 97 ? -6.742 -6.109 6.232 1.00 90.06 97 ALA A C 1
ATOM 725 O O . ALA A 1 97 ? -5.958 -7.051 6.125 1.00 90.06 97 ALA A O 1
ATOM 726 N N . SER A 1 98 ? -6.720 -5.248 7.246 1.00 88.06 98 SER A N 1
ATOM 727 C CA . SER A 1 98 ? -6.000 -5.461 8.497 1.00 88.06 98 SER A CA 1
ATOM 728 C C . SER A 1 98 ? -6.953 -5.150 9.639 1.00 88.06 98 SER A C 1
ATOM 730 O O . SER A 1 98 ? -7.365 -3.997 9.810 1.00 88.06 98 SER A O 1
ATOM 732 N N . HIS A 1 99 ? -7.306 -6.184 10.401 1.00 87.69 99 HIS A N 1
ATOM 733 C CA . HIS A 1 99 ? -8.064 -6.073 11.639 1.00 87.69 99 HIS A CA 1
ATOM 734 C C . HIS A 1 99 ? -7.143 -6.322 12.837 1.00 87.69 99 HIS A C 1
ATOM 736 O O . HIS A 1 99 ? -6.536 -7.385 12.976 1.00 87.69 99 HIS A O 1
ATOM 742 N N . GLY A 1 100 ? -7.032 -5.331 13.723 1.00 74.62 100 GLY A N 1
ATOM 743 C CA . GLY A 1 100 ? -6.180 -5.431 14.910 1.00 74.62 100 GLY A CA 1
ATOM 744 C C . GLY A 1 100 ? -4.693 -5.675 14.605 1.00 74.62 100 GLY A C 1
ATOM 745 O O . GLY A 1 100 ? -4.199 -5.411 13.513 1.00 74.62 100 GLY A O 1
ATOM 746 N N . SER A 1 101 ? -3.952 -6.157 15.604 1.00 74.69 101 SER A N 1
ATOM 747 C CA . SER A 1 101 ? -2.488 -6.289 15.542 1.00 74.69 101 SER A CA 1
ATOM 748 C C . SER A 1 101 ? -1.981 -7.568 14.863 1.00 74.69 101 SER A C 1
ATOM 750 O O . SER A 1 101 ? -0.767 -7.714 14.686 1.00 74.69 101 SER A O 1
ATOM 752 N N . SER A 1 102 ? -2.871 -8.490 14.492 1.00 77.06 102 SER A N 1
ATOM 753 C CA . SER A 1 102 ? -2.535 -9.799 13.916 1.00 77.06 102 SER A CA 1
ATOM 754 C C . SER A 1 102 ? -2.527 -9.817 12.389 1.00 77.06 102 SER A C 1
ATOM 756 O O . SER A 1 102 ? -1.811 -10.618 11.797 1.00 77.06 102 SER A O 1
ATOM 758 N N . GLU A 1 103 ? -3.288 -8.936 11.741 1.00 88.69 103 GLU A N 1
ATOM 759 C CA . GLU A 1 103 ? -3.436 -8.920 10.286 1.00 88.69 103 GLU A CA 1
ATOM 760 C C . GLU A 1 103 ? -2.703 -7.742 9.646 1.00 88.69 103 GLU A C 1
ATOM 762 O O . GLU A 1 103 ? -2.581 -6.663 10.229 1.00 88.69 103 GLU A O 1
ATOM 767 N N . ILE A 1 104 ? -2.244 -7.931 8.411 1.00 93.00 104 ILE A N 1
ATOM 768 C CA . ILE A 1 104 ? -1.555 -6.900 7.632 1.00 93.00 104 ILE A CA 1
ATOM 769 C C . ILE A 1 104 ? -2.197 -6.833 6.253 1.00 93.00 104 ILE A C 1
ATOM 771 O O . ILE A 1 104 ? -2.208 -7.826 5.523 1.00 93.00 104 ILE A O 1
ATOM 775 N N . ALA A 1 105 ? -2.692 -5.655 5.886 1.00 93.50 105 ALA A N 1
ATOM 776 C CA . ALA A 1 105 ? -3.174 -5.390 4.545 1.00 93.50 105 ALA A CA 1
ATOM 777 C C . ALA A 1 105 ? -1.965 -5.114 3.651 1.00 93.50 105 ALA A C 1
ATOM 779 O O . ALA A 1 105 ? -1.034 -4.416 4.059 1.00 93.50 105 ALA A O 1
ATOM 780 N N . LYS A 1 106 ? -1.960 -5.675 2.444 1.00 95.12 106 LYS A N 1
ATOM 781 C CA . LYS A 1 106 ? -0.794 -5.655 1.561 1.00 95.12 106 LYS A CA 1
ATOM 782 C C . LYS A 1 106 ? -1.198 -5.365 0.126 1.00 95.12 106 LYS A C 1
ATOM 784 O O . LYS A 1 106 ? -2.090 -6.019 -0.416 1.00 95.12 106 LYS A O 1
ATOM 789 N N . THR A 1 107 ? -0.459 -4.471 -0.514 1.00 96.12 107 THR A N 1
ATOM 790 C CA . THR A 1 107 ? -0.506 -4.221 -1.958 1.00 96.12 107 THR A CA 1
ATOM 791 C C . THR A 1 107 ? 0.872 -4.352 -2.580 1.00 96.12 107 THR A C 1
ATOM 793 O O . THR A 1 107 ? 1.897 -4.249 -1.902 1.00 96.12 107 THR A O 1
ATOM 796 N N . ARG A 1 108 ? 0.875 -4.584 -3.890 1.00 95.25 108 ARG A N 1
ATOM 797 C CA . ARG A 1 108 ? 2.057 -4.642 -4.743 1.00 95.25 108 ARG A CA 1
ATOM 798 C C . ARG A 1 108 ? 1.746 -3.962 -6.072 1.00 95.25 108 ARG A C 1
ATOM 800 O O . ARG A 1 108 ? 0.647 -4.134 -6.601 1.00 95.25 108 ARG A O 1
ATOM 807 N N . GLY A 1 109 ? 2.708 -3.232 -6.618 1.00 95.62 109 GLY A N 1
ATOM 808 C CA . GLY A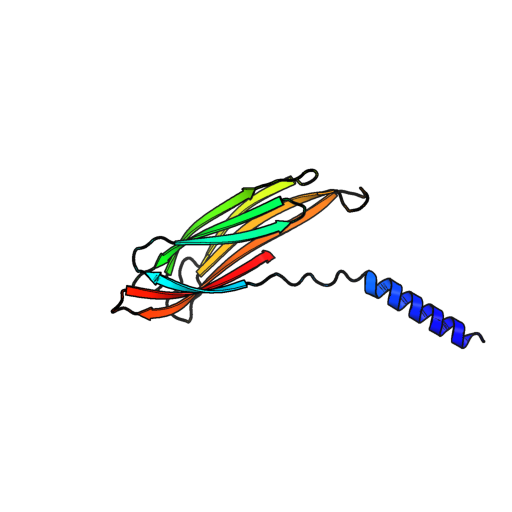 1 109 ? 2.736 -2.893 -8.036 1.00 95.62 109 GLY A CA 1
ATOM 809 C C . GLY A 1 109 ? 4.087 -3.241 -8.638 1.00 95.62 109 GLY A C 1
ATOM 810 O O . GLY A 1 109 ? 5.118 -2.899 -8.062 1.00 95.62 109 GLY A O 1
ATOM 811 N N . SER A 1 110 ? 4.044 -3.910 -9.784 1.00 95.25 110 SER A N 1
ATOM 812 C CA . SER A 1 110 ? 5.206 -4.418 -10.509 1.00 95.25 110 SER A CA 1
ATOM 813 C C . SER A 1 110 ? 5.522 -3.556 -11.723 1.00 95.25 110 SER A C 1
ATOM 815 O O . SER A 1 110 ? 4.614 -3.137 -12.455 1.00 95.25 110 SER A O 1
ATOM 817 N N . PHE A 1 111 ? 6.803 -3.272 -11.909 1.00 93.69 111 PHE A N 1
ATOM 818 C CA . PHE A 1 111 ? 7.325 -2.543 -13.051 1.00 93.69 111 PHE A CA 1
ATOM 819 C C . PHE A 1 111 ? 8.538 -3.272 -13.605 1.00 93.69 111 PHE A C 1
ATOM 821 O O . PHE A 1 111 ? 9.377 -3.752 -12.848 1.00 93.69 111 PHE A O 1
ATOM 828 N N . SER A 1 112 ? 8.673 -3.232 -14.919 1.00 92.31 112 SER A N 1
ATOM 829 C CA . SER A 1 112 ? 9.815 -3.759 -15.644 1.00 92.31 112 SER A CA 1
ATOM 830 C C . SER A 1 112 ? 10.393 -2.647 -16.496 1.00 92.31 112 SER A C 1
ATOM 832 O O . SER A 1 112 ? 9.700 -1.700 -16.889 1.00 92.31 112 SER A O 1
ATOM 834 N N . GLY A 1 113 ? 11.680 -2.708 -16.788 1.00 89.19 113 GLY A N 1
ATOM 835 C CA . GLY A 1 113 ? 12.274 -1.707 -17.649 1.00 89.19 113 GLY A CA 1
ATOM 836 C C . GLY A 1 113 ? 13.662 -2.046 -18.125 1.00 89.19 113 GLY A C 1
ATOM 837 O O . GLY A 1 113 ? 14.267 -3.043 -17.741 1.00 89.19 113 GLY A O 1
ATOM 838 N N . THR A 1 114 ? 14.147 -1.185 -19.008 1.00 88.06 114 THR A N 1
ATOM 839 C CA . THR A 1 114 ? 15.460 -1.307 -19.632 1.00 88.06 114 THR A CA 1
ATOM 840 C C . THR A 1 114 ? 16.158 0.042 -19.628 1.00 88.06 114 THR A C 1
ATOM 842 O O . THR A 1 114 ? 15.521 1.062 -19.883 1.00 88.06 114 THR A O 1
ATOM 845 N N . THR A 1 115 ? 17.464 0.058 -19.391 1.00 85.56 115 THR A N 1
ATOM 846 C CA . THR A 1 115 ? 18.328 1.238 -19.534 1.00 85.56 115 THR A CA 1
ATOM 847 C C . THR A 1 115 ? 19.622 0.845 -20.238 1.00 85.56 115 THR A C 1
ATOM 849 O O . THR A 1 115 ? 20.019 -0.317 -20.194 1.00 85.56 115 THR A O 1
ATOM 852 N N . LEU A 1 116 ? 20.315 1.791 -20.874 1.00 78.38 116 LEU A N 1
ATOM 853 C CA . LEU A 1 116 ? 21.692 1.538 -21.307 1.00 78.38 116 LEU A CA 1
ATOM 854 C C . LEU A 1 116 ? 22.603 1.382 -20.086 1.00 78.38 116 LEU A C 1
ATOM 856 O O . LEU A 1 116 ? 22.484 2.127 -19.109 1.00 78.38 116 LEU A O 1
ATOM 860 N N . GLY A 1 117 ? 23.497 0.399 -20.155 1.00 65.19 117 GLY A N 1
ATOM 861 C CA . GLY A 1 117 ? 24.534 0.168 -19.161 1.00 65.19 117 GLY A CA 1
ATOM 862 C C . GLY A 1 117 ? 25.554 1.303 -19.106 1.00 65.19 117 GLY A C 1
ATOM 863 O O . GLY A 1 117 ? 25.735 2.073 -20.055 1.00 65.19 117 GLY A O 1
ATOM 864 N N . TYR A 1 118 ? 26.242 1.407 -17.971 1.00 56.41 118 TYR A N 1
ATOM 865 C CA . TYR A 1 118 ? 27.352 2.342 -17.802 1.00 56.41 118 TYR A CA 1
ATOM 866 C C . TYR A 1 118 ? 28.424 2.078 -18.881 1.00 56.41 118 TYR A C 1
ATOM 868 O O . TYR A 1 118 ? 28.745 0.928 -19.163 1.00 56.41 118 TYR A O 1
ATOM 876 N N . GLN A 1 119 ? 28.943 3.140 -19.509 1.00 56.94 119 GLN A N 1
ATOM 877 C CA . GLN A 1 119 ? 29.839 3.102 -20.686 1.00 56.94 119 GLN A CA 1
ATOM 878 C C . GLN A 1 119 ? 29.223 2.587 -22.006 1.00 56.94 119 GLN A C 1
ATOM 880 O O . GLN A 1 119 ? 29.954 2.266 -22.938 1.00 56.94 119 GLN A O 1
ATOM 885 N N . GLY A 1 120 ? 27.890 2.538 -22.131 1.00 57.31 120 GLY A N 1
ATOM 886 C CA . GLY A 1 120 ? 27.227 2.166 -23.391 1.00 57.31 120 GLY A CA 1
ATOM 887 C C . GLY A 1 120 ? 27.308 0.673 -23.723 1.00 57.31 120 GLY A C 1
ATOM 888 O O . GLY A 1 120 ? 26.955 0.264 -24.829 1.00 57.31 120 GLY A O 1
ATOM 889 N N . VAL A 1 121 ? 27.753 -0.150 -22.771 1.00 54.94 121 VAL A N 1
ATOM 890 C CA . VAL A 1 121 ? 27.900 -1.594 -22.954 1.00 54.94 121 VAL A CA 1
ATOM 891 C C . VAL A 1 121 ? 26.591 -2.283 -22.557 1.00 54.94 121 VAL A C 1
ATOM 893 O O . VAL A 1 121 ? 26.353 -2.588 -21.392 1.00 54.94 121 VAL A O 1
ATOM 896 N N . GLY A 1 122 ? 25.725 -2.508 -23.546 1.00 67.94 122 GLY A N 1
ATOM 897 C CA . GLY A 1 122 ? 24.525 -3.344 -23.423 1.00 67.94 122 GLY A CA 1
ATOM 898 C C . GLY A 1 122 ? 23.300 -2.688 -22.770 1.00 67.94 122 GLY A C 1
ATOM 899 O O . GLY A 1 122 ? 23.360 -1.607 -22.185 1.00 67.94 122 GLY A O 1
ATOM 900 N N . LEU A 1 123 ? 22.155 -3.363 -22.907 1.00 75.31 123 LEU A N 1
ATOM 901 C CA . LEU A 1 123 ? 20.898 -3.023 -22.238 1.00 75.31 123 LEU A CA 1
ATOM 902 C C . LEU A 1 123 ? 20.842 -3.740 -20.886 1.00 75.31 123 LEU A C 1
ATOM 904 O O . LEU A 1 123 ? 20.889 -4.967 -20.829 1.00 75.31 123 LEU A O 1
ATOM 908 N N . LEU A 1 124 ? 20.707 -2.979 -19.805 1.00 80.81 124 LEU A N 1
ATOM 909 C CA . LEU A 1 124 ? 20.393 -3.498 -18.481 1.00 80.81 124 LEU A CA 1
ATOM 910 C C . LEU A 1 124 ? 18.879 -3.563 -18.335 1.00 80.81 124 LEU A C 1
ATOM 912 O O . LEU A 1 124 ? 18.204 -2.544 -18.474 1.00 80.81 124 LEU A O 1
ATOM 916 N N . SER A 1 125 ? 18.361 -4.755 -18.054 1.00 86.38 125 SER A N 1
ATOM 917 C CA . SER A 1 125 ? 16.958 -4.945 -17.687 1.00 86.38 125 SER A CA 1
ATOM 918 C C . SER A 1 125 ? 16.828 -4.968 -16.171 1.00 86.38 125 SER A C 1
ATOM 920 O O . SER A 1 125 ? 17.736 -5.427 -15.477 1.00 86.38 125 SER A O 1
ATOM 922 N N . PHE A 1 126 ? 15.708 -4.479 -15.663 1.00 86.50 126 PHE A N 1
ATOM 923 C CA . PHE A 1 126 ? 15.370 -4.562 -14.252 1.00 86.50 126 PHE A CA 1
ATOM 924 C C . PHE A 1 126 ? 13.885 -4.857 -14.099 1.00 86.50 126 PHE A C 1
ATOM 926 O O . PHE A 1 126 ? 13.065 -4.421 -14.909 1.00 86.50 126 PHE A O 1
ATOM 933 N N . ASP A 1 127 ? 13.571 -5.521 -12.999 1.00 91.44 127 ASP A N 1
ATOM 934 C CA . ASP A 1 127 ? 12.224 -5.661 -12.478 1.00 91.44 127 ASP A CA 1
ATOM 935 C C . ASP A 1 127 ? 12.209 -5.044 -11.087 1.00 91.44 127 ASP A C 1
ATOM 937 O O . ASP A 1 127 ? 13.200 -5.109 -10.357 1.00 91.44 127 ASP A O 1
ATOM 941 N N . ILE A 1 128 ? 11.105 -4.393 -10.746 1.00 90.81 128 ILE A N 1
ATOM 942 C CA . ILE A 1 128 ? 10.927 -3.776 -9.443 1.00 90.81 128 ILE A CA 1
ATOM 943 C C . ILE A 1 128 ? 9.491 -3.897 -8.965 1.00 90.81 128 ILE A C 1
ATOM 945 O O . ILE A 1 128 ? 8.529 -3.573 -9.665 1.00 90.81 128 ILE A O 1
ATOM 949 N N . ASP A 1 129 ? 9.359 -4.303 -7.713 1.00 93.50 129 ASP A N 1
ATOM 950 C CA . ASP A 1 129 ? 8.107 -4.367 -6.994 1.00 93.50 129 ASP A CA 1
ATOM 951 C C . ASP A 1 129 ? 8.067 -3.306 -5.905 1.00 93.50 129 ASP A C 1
ATOM 953 O O . ASP A 1 129 ? 8.879 -3.287 -4.980 1.00 93.50 129 ASP A O 1
ATOM 957 N N . LEU A 1 130 ? 7.056 -2.446 -5.969 1.00 94.56 130 LEU A N 1
ATOM 958 C CA . LEU A 1 130 ? 6.739 -1.535 -4.881 1.00 94.56 130 LEU A CA 1
ATOM 959 C C . LEU A 1 130 ? 5.618 -2.137 -4.044 1.00 94.56 130 LEU A C 1
ATOM 961 O O . LEU A 1 130 ? 4.476 -2.266 -4.496 1.00 94.56 130 LEU A O 1
ATOM 965 N N . GLU A 1 131 ? 5.938 -2.505 -2.807 1.00 95.19 131 GLU A N 1
ATOM 966 C CA . GLU A 1 131 ? 4.985 -3.099 -1.874 1.00 95.19 131 GLU A CA 1
ATOM 967 C C . GLU A 1 131 ? 4.628 -2.116 -0.758 1.00 95.19 131 GLU A C 1
ATOM 969 O O . GLU A 1 131 ? 5.479 -1.384 -0.249 1.00 95.19 131 GLU A O 1
ATOM 974 N N . THR A 1 132 ? 3.354 -2.096 -0.363 1.00 95.62 132 THR A N 1
ATOM 975 C CA . THR A 1 132 ? 2.884 -1.344 0.808 1.00 95.62 132 THR A CA 1
ATOM 976 C C . THR A 1 132 ? 2.194 -2.296 1.767 1.00 95.62 132 THR A C 1
ATOM 978 O O . THR A 1 132 ? 1.313 -3.061 1.377 1.00 95.62 132 THR A O 1
ATOM 981 N N . TYR A 1 133 ? 2.585 -2.218 3.031 1.00 95.44 133 TYR A N 1
ATOM 982 C CA . TYR A 1 133 ? 2.021 -2.968 4.140 1.00 95.44 133 TYR A CA 1
ATOM 983 C C . TYR A 1 133 ? 1.357 -1.985 5.089 1.00 95.44 133 TYR A C 1
ATOM 985 O O . TYR A 1 133 ? 1.965 -0.982 5.460 1.00 95.44 133 TYR A O 1
ATOM 993 N N . ILE A 1 134 ? 0.124 -2.270 5.489 1.00 95.38 134 ILE A N 1
ATOM 994 C CA . ILE A 1 134 ? -0.612 -1.471 6.462 1.00 95.38 134 ILE A CA 1
ATOM 995 C C . ILE A 1 134 ? -1.054 -2.400 7.582 1.00 95.38 134 ILE A C 1
ATOM 997 O O . ILE A 1 134 ? -1.829 -3.335 7.367 1.00 95.38 134 ILE A O 1
ATOM 1001 N N . LYS A 1 135 ? -0.551 -2.135 8.783 1.00 95.25 135 LYS A N 1
ATOM 1002 C CA . LYS A 1 135 ? -0.854 -2.888 9.994 1.00 95.25 135 LYS A CA 1
ATOM 1003 C C . LYS A 1 135 ? -1.584 -1.998 10.985 1.00 95.25 135 LYS A C 1
ATOM 1005 O O . LYS A 1 135 ? -1.095 -0.926 11.334 1.00 95.25 135 LYS A O 1
ATOM 1010 N N . VAL A 1 136 ? -2.726 -2.445 11.492 1.00 95.12 136 VAL A N 1
ATOM 1011 C CA . VAL A 1 136 ? -3.407 -1.751 12.587 1.00 95.12 136 VAL A CA 1
ATOM 1012 C C . VAL A 1 136 ? -2.642 -1.975 13.896 1.00 95.12 136 VAL A C 1
ATOM 1014 O O . VAL A 1 136 ? -2.367 -3.101 14.302 1.00 95.12 136 VAL A O 1
ATOM 1017 N N . LYS A 1 137 ? -2.278 -0.884 14.574 1.00 94.56 137 LYS A N 1
ATOM 1018 C CA . LYS A 1 137 ? -1.639 -0.912 15.899 1.00 94.56 137 LYS A CA 1
ATOM 1019 C C . LYS A 1 137 ? -2.669 -0.796 17.014 1.00 94.56 137 LYS A C 1
ATOM 1021 O O . LYS A 1 137 ? -2.587 -1.518 18.001 1.00 94.56 137 LYS A O 1
ATOM 1026 N N . SER A 1 138 ? -3.633 0.111 16.865 1.00 94.31 138 SER A N 1
ATOM 1027 C CA . SER A 1 138 ? -4.696 0.321 17.850 1.00 94.31 138 SER A CA 1
ATOM 1028 C C . SER A 1 138 ? -5.937 0.949 17.222 1.00 94.31 138 SER A C 1
ATOM 1030 O O . SER A 1 138 ? -5.858 1.611 16.186 1.00 94.31 138 SER A O 1
ATOM 1032 N N . ILE A 1 139 ? -7.090 0.745 17.862 1.00 94.44 139 ILE A N 1
ATOM 1033 C CA . ILE A 1 139 ? -8.380 1.296 17.442 1.00 94.44 139 ILE A CA 1
AT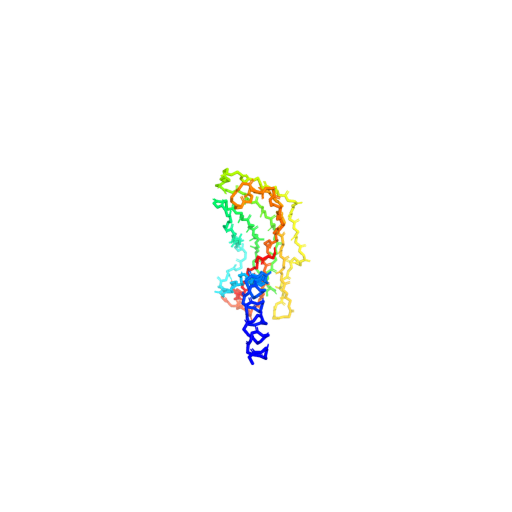OM 1034 C C . ILE A 1 139 ? -8.991 2.044 18.625 1.00 94.44 139 ILE A C 1
ATOM 1036 O O . ILE A 1 139 ? -9.339 1.443 19.639 1.00 94.44 139 ILE A O 1
ATOM 1040 N N . ASP A 1 140 ? -9.158 3.353 18.475 1.00 94.38 140 ASP A N 1
ATOM 1041 C CA . ASP A 1 140 ? -9.878 4.205 19.411 1.00 94.38 140 ASP A CA 1
ATOM 1042 C C . ASP A 1 140 ? -11.307 4.419 18.902 1.00 94.38 140 ASP A C 1
ATOM 1044 O O . ASP A 1 140 ? -11.576 5.265 18.042 1.00 94.38 140 ASP A O 1
ATOM 1048 N N . LYS A 1 141 ? -12.237 3.621 19.436 1.00 93.62 141 LYS A N 1
ATOM 1049 C CA . LYS A 1 141 ? -13.658 3.671 19.060 1.00 93.62 141 LYS A CA 1
ATOM 1050 C C . LYS A 1 141 ? -14.348 4.951 19.525 1.00 93.62 141 LYS A C 1
ATOM 1052 O O . LYS A 1 141 ? -15.275 5.404 18.859 1.00 93.62 141 LYS A O 1
ATOM 1057 N N . LYS A 1 142 ? -13.891 5.545 20.633 1.00 95.06 142 LYS A N 1
ATOM 1058 C CA . LYS A 1 142 ? -14.477 6.769 21.193 1.00 95.06 142 LYS A CA 1
ATOM 1059 C C . LYS A 1 142 ? -14.182 7.957 20.285 1.00 95.06 142 LYS A C 1
ATOM 1061 O O . LYS A 1 142 ? -15.089 8.706 19.938 1.00 95.06 142 LYS A O 1
ATOM 1066 N N . ASN A 1 143 ? -12.930 8.079 19.851 1.00 95.44 143 ASN A N 1
ATOM 1067 C CA . ASN A 1 143 ? -12.492 9.169 18.981 1.00 95.44 143 ASN A CA 1
ATOM 1068 C C . ASN A 1 143 ? -12.615 8.844 17.485 1.00 95.44 143 ASN A C 1
ATOM 1070 O O . ASN A 1 143 ? -12.315 9.697 16.651 1.00 95.44 143 ASN A O 1
ATOM 1074 N N . LYS A 1 144 ? -13.074 7.633 17.136 1.00 96.12 144 LYS A N 1
ATOM 1075 C CA . LYS A 1 144 ? -13.212 7.136 15.758 1.00 96.12 144 LYS A CA 1
ATOM 1076 C C . LYS A 1 144 ? -11.901 7.229 14.968 1.00 96.12 144 LYS A C 1
ATOM 1078 O O . LYS A 1 144 ? -11.874 7.710 13.833 1.00 96.12 144 LYS A O 1
ATOM 1083 N N . VAL A 1 145 ? -10.808 6.785 15.591 1.00 95.19 145 VAL A N 1
ATOM 1084 C CA . VAL A 1 145 ? -9.449 6.816 15.032 1.00 95.19 145 VAL A CA 1
ATOM 1085 C C . VAL A 1 145 ? -8.834 5.417 15.044 1.00 95.19 145 VAL A C 1
ATOM 1087 O O . VAL A 1 145 ? -8.964 4.679 16.016 1.00 95.19 145 VAL A O 1
ATOM 1090 N N . VAL A 1 146 ? -8.128 5.057 13.976 1.00 94.31 146 VAL A N 1
ATOM 1091 C CA . VAL A 1 146 ? -7.238 3.892 13.914 1.00 94.31 146 VAL A CA 1
ATOM 1092 C C . VAL A 1 146 ? -5.800 4.394 13.862 1.00 94.31 146 VAL A C 1
ATOM 1094 O O . VAL A 1 146 ? -5.478 5.289 13.084 1.00 94.31 146 VAL A O 1
ATOM 1097 N N . THR A 1 147 ? -4.924 3.831 14.686 1.00 95.25 147 THR A N 1
ATOM 1098 C CA . THR A 1 147 ? -3.478 4.032 14.551 1.00 95.25 147 THR A CA 1
ATOM 1099 C C . THR A 1 147 ? -2.932 2.903 13.697 1.00 95.25 147 THR A C 1
ATOM 1101 O O . THR A 1 147 ? -3.096 1.733 14.047 1.00 95.25 147 THR A O 1
ATOM 1104 N N . ILE A 1 148 ? -2.292 3.247 12.587 1.00 95.19 148 ILE A N 1
ATOM 1105 C CA . ILE A 1 148 ? -1.714 2.300 11.638 1.00 95.19 148 ILE A CA 1
ATOM 1106 C C . ILE A 1 148 ? -0.207 2.480 11.544 1.00 95.19 148 ILE A C 1
ATOM 1108 O O . ILE A 1 148 ? 0.309 3.587 11.659 1.00 95.19 148 ILE A O 1
ATOM 1112 N N . GLU A 1 149 ? 0.483 1.379 11.302 1.00 95.25 149 GLU A N 1
ATOM 1113 C CA . GLU A 1 149 ? 1.873 1.329 10.881 1.00 95.25 149 GLU A CA 1
ATOM 1114 C C . GLU A 1 149 ? 1.904 0.998 9.392 1.00 95.25 149 GLU A C 1
ATOM 1116 O O . GLU A 1 149 ? 1.259 0.054 8.937 1.00 95.25 149 GLU A O 1
ATOM 1121 N N . ILE A 1 150 ? 2.624 1.811 8.633 1.00 95.38 150 ILE A N 1
ATOM 1122 C CA . ILE A 1 150 ? 2.740 1.710 7.187 1.00 95.38 150 ILE A CA 1
ATOM 1123 C C . ILE A 1 150 ? 4.190 1.386 6.877 1.00 95.38 150 ILE A C 1
ATOM 1125 O O . ILE A 1 150 ? 5.062 2.198 7.185 1.00 95.38 150 ILE A O 1
ATOM 1129 N N . THR A 1 151 ? 4.438 0.258 6.222 1.00 95.06 151 THR A N 1
ATOM 1130 C CA . THR A 1 151 ? 5.769 -0.125 5.742 1.00 95.06 151 THR A CA 1
ATOM 1131 C C . THR A 1 151 ? 5.786 -0.143 4.219 1.00 95.06 151 THR A C 1
ATOM 1133 O O . THR A 1 151 ? 4.920 -0.747 3.587 1.00 95.06 151 THR A O 1
ATOM 1136 N N . ARG A 1 152 ? 6.768 0.530 3.622 1.00 93.94 152 ARG A N 1
ATOM 1137 C CA . ARG A 1 152 ? 6.996 0.588 2.174 1.00 93.94 152 ARG A CA 1
ATOM 1138 C C . ARG A 1 152 ? 8.291 -0.137 1.851 1.00 93.94 152 ARG A C 1
ATOM 1140 O O . ARG A 1 152 ? 9.298 0.138 2.505 1.00 93.94 152 ARG A O 1
ATOM 1147 N N . LEU A 1 153 ? 8.242 -1.027 0.866 1.00 91.62 153 LEU A N 1
ATOM 1148 C CA . LEU A 1 153 ? 9.394 -1.776 0.367 1.00 91.62 153 LEU A CA 1
ATOM 1149 C C . LEU A 1 153 ? 9.544 -1.559 -1.139 1.00 91.62 153 LEU A C 1
ATOM 1151 O O . LEU A 1 153 ? 8.537 -1.494 -1.849 1.00 91.62 153 LEU A O 1
ATOM 1155 N N . ASP A 1 154 ? 10.785 -1.498 -1.603 1.00 86.62 154 ASP A N 1
ATOM 1156 C CA . ASP A 1 154 ? 11.181 -1.724 -2.989 1.00 86.62 154 ASP A CA 1
ATOM 1157 C C . ASP A 1 154 ? 11.921 -3.070 -3.083 1.00 86.62 154 ASP A C 1
ATOM 1159 O O . ASP A 1 154 ? 12.811 -3.360 -2.286 1.00 86.62 154 ASP A O 1
ATOM 1163 N N . ARG A 1 155 ? 11.505 -3.943 -3.996 1.00 78.81 155 ARG A N 1
ATOM 1164 C CA . ARG A 1 155 ? 12.118 -5.260 -4.214 1.00 78.81 155 ARG A CA 1
ATOM 1165 C C . ARG A 1 155 ? 12.519 -5.440 -5.657 1.00 78.81 155 ARG A C 1
ATOM 1167 O O . ARG A 1 155 ? 11.763 -4.929 -6.508 1.00 78.81 155 ARG A O 1
#

Secondary structure (DSSP, 8-state):
-HHHHHHHHHHHHHHHHHTTS--------EEEEEEEETT-EEEEEEEEEETTEEEEEEEEEEEETTEEEEEEEEEEEE---TT-EEEEEEEEEEE-EEETTT-EEEEEEEEEEEEEPGGG-SEEEEEEEEEEEEEEEEEETTTTEEEEEEEEEE-